Protein AF-A0A8W8KEZ7-F1 (afdb_monomer)

Secondary structure (DSSP, 8-state):
-HHHHHHHHHH-TTSHHHHHHHHHHHHHHHHHSSS---S-HHHHHHHHHHH-SSHHHHHHHHHHHHHHHHHTT-

Radius of gyration: 13.5 Å; Cα contacts (8 Å, |Δi|>4): 53; chains: 1; bounding box: 45×27×23 Å

Nearest PDB structures (foldseek):
  2gut-assembly1_A  TM=9.110E-01  e=1.787E-03  Homo sapiens
  6dmx-assembly2_G  TM=7.950E-01  e=8.471E-01  Mus musculus
  1qrv-assembly1_A  TM=3.835E-01  e=9.301E+00  Drosophila melanogaster

Foldseek 3Di:
DVVVVVVVLCVPCLHPVVLVVLLVLLVVLLVVAPDDDPDRSNVQLVVLSVVDPDSVSSVVSSVVNSVVSNVNRD

InterPro domains:
  IPR019087 Mediator of RNA polymerase II transcription subunit 15, N-terminal [PF09606] (12-74)
  IPR036529 Coactivator CBP, KIX domain superfamily [G3DSA:1.10.246.20] (6-74)

pLDDT: mean 84.26, std 13.99, range [49.69, 95.62]

Mean predicted aligned error: 6.32 Å

Solvent-accessible surface area (backbone atoms only — not comparable to full-atom values): 4182 Å² total; per-residue (Å²): 125,73,70,62,58,59,54,51,45,55,66,34,64,86,32,68,68,32,46,51,54,52,27,52,54,38,42,51,29,46,72,72,19,87,52,91,73,89,69,54,39,63,61,58,44,50,55,37,57,74,68,33,91,46,65,69,52,30,50,53,48,49,52,52,49,40,50,48,43,48,57,69,48,111

Structure (mmCIF, N/CA/C/O backbone):
data_AF-A0A8W8KEZ7-F1
#
_entry.id   AF-A0A8W8KEZ7-F1
#
loop_
_atom_site.group_PDB
_atom_site.id
_atom_site.type_symbol
_atom_site.label_atom_id
_atom_site.label_alt_id
_atom_site.label_comp_id
_atom_site.label_asym_id
_atom_site.label_entity_id
_atom_site.label_seq_id
_atom_site.pdbx_PDB_ins_code
_atom_site.Cartn_x
_atom_site.Cartn_y
_atom_site.Cartn_z
_atom_site.occupancy
_atom_site.B_iso_or_equiv
_atom_site.auth_seq_id
_atom_site.auth_comp_id
_atom_site.auth_asym_id
_atom_site.auth_atom_id
_atom_si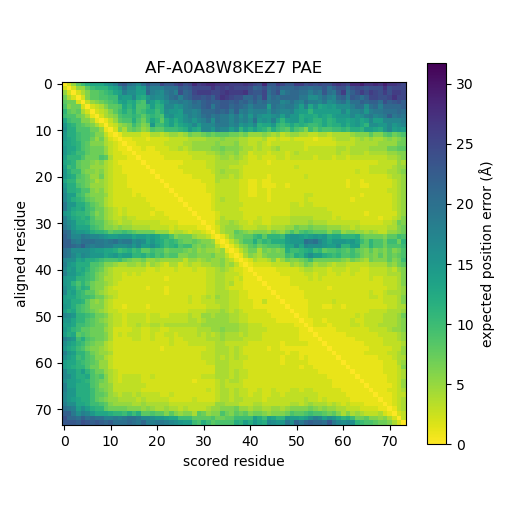te.pdbx_PDB_model_num
ATOM 1 N N . ALA A 1 1 ? -23.738 17.592 0.642 1.00 51.50 1 ALA A N 1
ATOM 2 C CA . ALA A 1 1 ? -24.011 16.142 0.771 1.00 51.50 1 ALA A CA 1
ATOM 3 C C . ALA A 1 1 ? -22.992 15.239 0.050 1.00 51.50 1 ALA A C 1
ATOM 5 O O . ALA A 1 1 ? -22.731 14.156 0.549 1.00 51.50 1 ALA A O 1
ATOM 6 N N . LEU A 1 2 ? -22.383 15.645 -1.078 1.00 55.44 2 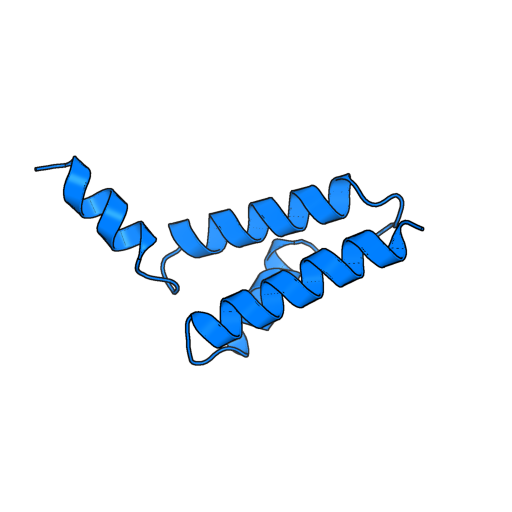LEU A N 1
ATOM 7 C CA . LEU A 1 2 ? -21.451 14.787 -1.847 1.00 55.44 2 LEU A CA 1
ATOM 8 C C . LEU A 1 2 ? -20.051 14.603 -1.218 1.00 55.44 2 LEU A C 1
ATOM 10 O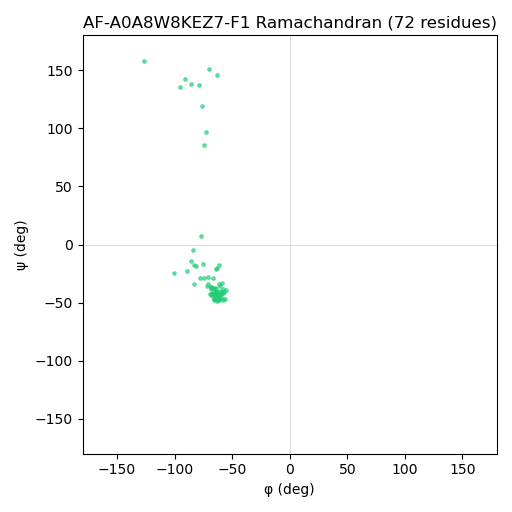 O . LEU A 1 2 ? -19.438 13.557 -1.391 1.00 55.44 2 LEU A O 1
ATOM 14 N N . GLN A 1 3 ? -19.572 15.582 -0.446 1.00 49.69 3 GLN A N 1
ATOM 15 C CA . GLN A 1 3 ? -18.217 15.587 0.134 1.00 49.69 3 GLN A CA 1
ATOM 16 C C . GLN A 1 3 ? -18.024 14.553 1.270 1.00 49.69 3 GLN A C 1
ATOM 18 O O . GLN A 1 3 ? -16.924 14.043 1.448 1.00 49.69 3 GLN A O 1
ATOM 23 N N . CYS A 1 4 ? -19.082 14.181 2.007 1.00 52.81 4 CYS A N 1
ATOM 24 C CA . CYS A 1 4 ? -18.973 13.231 3.127 1.00 52.81 4 CYS A CA 1
ATOM 25 C C . CYS A 1 4 ? -18.871 11.760 2.689 1.00 52.81 4 CYS A C 1
ATOM 27 O O . CYS A 1 4 ? -18.226 10.984 3.381 1.00 52.81 4 CYS A O 1
ATOM 29 N N . LYS A 1 5 ? -19.445 11.368 1.537 1.00 53.75 5 LYS A N 1
ATOM 30 C CA . LYS A 1 5 ? -19.346 9.976 1.042 1.00 53.75 5 LYS A CA 1
ATOM 31 C C . LYS A 1 5 ? -17.938 9.618 0.556 1.00 53.75 5 LYS A C 1
ATOM 33 O O . LYS A 1 5 ? -17.498 8.491 0.741 1.00 53.75 5 LYS A O 1
ATOM 38 N N . MET A 1 6 ? -17.226 10.583 -0.030 1.00 57.69 6 MET A N 1
ATOM 39 C CA . MET A 1 6 ? -15.860 10.374 -0.528 1.00 57.69 6 MET A CA 1
ATOM 40 C C . MET A 1 6 ? -14.857 10.148 0.614 1.00 57.69 6 MET A C 1
ATOM 42 O O . MET A 1 6 ? -13.942 9.344 0.469 1.00 57.69 6 MET A O 1
ATOM 46 N N . ALA A 1 7 ? -15.034 10.836 1.748 1.00 56.03 7 ALA A N 1
ATOM 47 C CA . ALA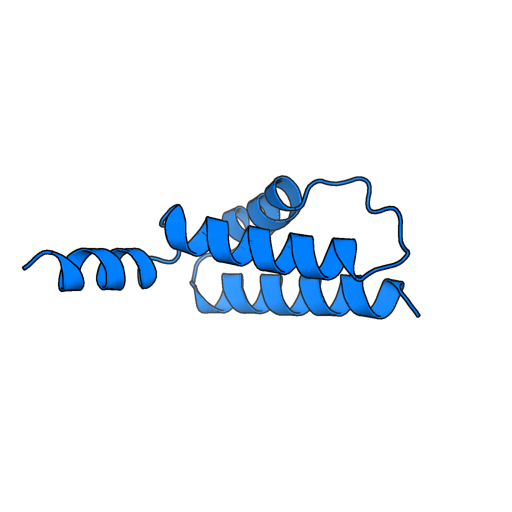 A 1 7 ? -14.186 10.672 2.930 1.00 56.03 7 ALA A CA 1
ATOM 48 C C . ALA A 1 7 ? -14.434 9.336 3.653 1.00 56.03 7 ALA A C 1
ATOM 50 O O . ALA A 1 7 ? -13.486 8.718 4.128 1.00 56.03 7 ALA A O 1
ATOM 51 N N . ASP A 1 8 ? -15.683 8.866 3.675 1.00 57.03 8 ASP A N 1
ATOM 52 C CA . ASP A 1 8 ? -16.074 7.587 4.281 1.00 57.03 8 ASP A CA 1
ATOM 53 C C . ASP A 1 8 ? -15.516 6.384 3.495 1.00 57.03 8 ASP A C 1
ATOM 55 O O . ASP A 1 8 ? -14.888 5.497 4.068 1.00 57.03 8 ASP A O 1
ATOM 59 N N . GLN A 1 9 ? -15.573 6.425 2.155 1.00 55.62 9 GLN A N 1
ATOM 60 C CA . GLN A 1 9 ? -14.881 5.445 1.298 1.00 55.62 9 GLN A CA 1
ATOM 61 C C . GLN A 1 9 ? -13.351 5.489 1.418 1.00 55.62 9 GLN A C 1
ATOM 63 O O . GLN A 1 9 ? -12.675 4.529 1.055 1.00 55.62 9 GLN A O 1
ATOM 68 N N . LEU A 1 10 ? -12.798 6.609 1.886 1.00 59.06 10 LEU A N 1
ATOM 69 C CA . LEU A 1 10 ? -11.378 6.754 2.193 1.00 59.06 10 LEU A CA 1
ATOM 70 C C . LEU A 1 10 ? -11.009 6.193 3.571 1.00 59.06 10 LEU A C 1
ATOM 72 O O . LEU A 1 10 ? -9.831 5.940 3.807 1.00 59.06 10 LEU A O 1
ATOM 76 N N . MET A 1 11 ? -11.983 6.000 4.461 1.00 71.00 11 MET A N 1
ATOM 77 C CA . MET A 1 11 ? -11.804 5.314 5.742 1.00 71.00 11 MET A CA 1
ATOM 78 C C . MET A 1 11 ? -12.031 3.801 5.632 1.00 71.00 11 MET A C 1
ATOM 80 O O . MET A 1 11 ? -11.475 3.052 6.436 1.00 71.00 11 MET A O 1
ATOM 84 N N . ASP A 1 12 ? -12.782 3.331 4.629 1.00 87.75 12 ASP A N 1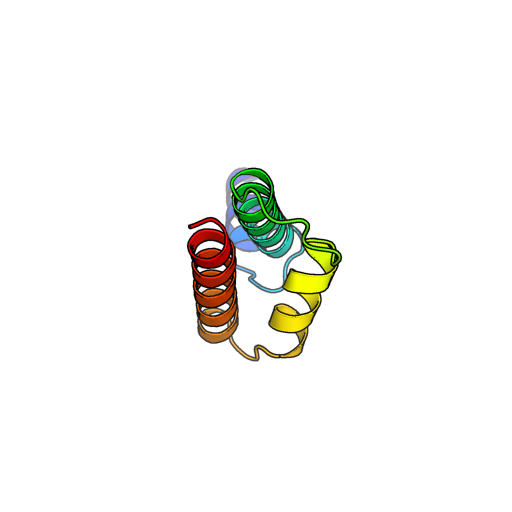
ATOM 85 C CA . ASP A 1 12 ? -12.872 1.902 4.327 1.00 87.75 12 ASP A CA 1
ATOM 86 C C . ASP A 1 12 ? -11.572 1.400 3.684 1.00 87.75 12 ASP A C 1
ATOM 88 O O . ASP A 1 12 ? -11.347 1.499 2.476 1.00 87.75 12 ASP A O 1
ATOM 92 N N . TRP A 1 13 ? -10.708 0.821 4.513 1.00 88.31 13 TRP A N 1
ATOM 93 C CA . TRP A 1 13 ? -9.424 0.266 4.093 1.00 88.31 13 TRP A CA 1
ATOM 94 C C . TRP A 1 13 ? -9.546 -0.904 3.109 1.00 88.31 13 TRP A C 1
ATOM 96 O O . TRP A 1 13 ? -8.581 -1.208 2.404 1.00 88.31 13 TRP A O 1
ATOM 106 N N . ARG A 1 14 ? -10.715 -1.563 3.045 1.00 89.62 14 ARG A N 1
ATOM 107 C CA . ARG A 1 14 ? -10.996 -2.598 2.039 1.00 89.62 14 ARG A CA 1
ATOM 108 C C . ARG A 1 14 ? -11.517 -2.015 0.732 1.00 89.62 14 ARG A C 1
ATOM 110 O O . ARG A 1 14 ? -11.520 -2.717 -0.281 1.00 89.62 14 ARG A O 1
ATOM 117 N N . GLY A 1 15 ? -11.921 -0.749 0.747 1.00 91.19 15 GLY A N 1
ATOM 118 C CA . GLY A 1 15 ? -12.393 -0.022 -0.414 1.00 91.19 15 GLY A CA 1
ATOM 119 C C . GLY A 1 15 ? -11.313 0.126 -1.484 1.00 91.19 15 GLY A C 1
ATOM 120 O O . GLY A 1 15 ? -10.126 0.309 -1.206 1.00 91.19 15 GLY A O 1
ATOM 121 N N . GLU A 1 16 ? -11.745 0.096 -2.743 1.00 89.19 16 GLU A N 1
ATOM 122 C CA . GLU A 1 16 ? -10.862 0.209 -3.907 1.00 89.19 16 GLU A CA 1
ATOM 123 C C . GLU A 1 16 ? -10.046 1.509 -3.899 1.00 89.19 16 GLU A C 1
ATOM 125 O O . GLU A 1 16 ? -8.859 1.498 -4.216 1.00 89.19 16 GLU A O 1
ATOM 130 N N . LEU A 1 17 ? -10.644 2.623 -3.464 1.00 88.69 17 LEU A N 1
ATOM 131 C CA . LEU A 1 17 ? -9.969 3.923 -3.404 1.00 88.69 17 LEU A CA 1
ATOM 132 C C . LEU A 1 17 ? -8.797 3.930 -2.417 1.00 88.69 17 LEU A C 1
ATOM 134 O O . LEU A 1 17 ? -7.735 4.471 -2.729 1.00 88.69 17 LEU A O 1
ATOM 138 N N . PHE A 1 18 ? -8.968 3.331 -1.235 1.00 90.31 18 PHE A N 1
ATOM 139 C CA . PHE A 1 18 ? -7.895 3.238 -0.248 1.00 90.31 18 PHE A CA 1
ATOM 140 C C . PHE A 1 18 ? -6.759 2.352 -0.761 1.00 90.31 18 PHE A C 1
ATOM 142 O O . PHE A 1 18 ? -5.590 2.741 -0.732 1.00 90.31 18 PHE A O 1
ATOM 149 N N . ARG A 1 19 ? -7.111 1.186 -1.307 1.00 93.44 19 ARG A N 1
ATOM 150 C CA . ARG A 1 19 ? -6.151 0.234 -1.874 1.00 93.44 19 ARG A CA 1
ATOM 151 C C . ARG A 1 19 ? -5.382 0.824 -3.052 1.00 93.44 19 ARG A C 1
ATOM 153 O O . ARG A 1 19 ? -4.160 0.730 -3.085 1.00 93.44 19 ARG A O 1
ATOM 160 N N . SER A 1 20 ? -6.064 1.526 -3.956 1.00 93.00 20 SER A N 1
ATOM 161 C CA . SER A 1 20 ? -5.450 2.228 -5.089 1.00 93.00 20 SER A CA 1
ATOM 162 C C . SER A 1 20 ? -4.392 3.241 -4.633 1.00 93.00 20 SER A C 1
ATOM 164 O O . SER A 1 20 ? -3.298 3.284 -5.197 1.00 93.00 20 SER A O 1
ATOM 166 N N . LYS A 1 21 ? -4.643 3.988 -3.546 1.00 92.31 21 LYS A N 1
ATOM 167 C CA . LYS A 1 21 ? -3.634 4.889 -2.961 1.00 92.31 21 LYS A CA 1
ATOM 168 C C . LYS A 1 21 ? -2.410 4.147 -2.426 1.00 92.31 21 LYS A C 1
ATOM 170 O O . LYS A 1 21 ? -1.296 4.651 -2.553 1.00 92.31 21 LYS A O 1
ATOM 175 N N . VAL A 1 22 ? -2.586 2.968 -1.830 1.00 94.12 22 VAL A N 1
ATOM 176 C CA . VAL A 1 22 ? -1.453 2.146 -1.374 1.00 94.12 22 VAL A CA 1
ATOM 177 C C . VAL A 1 22 ? -0.653 1.612 -2.560 1.00 94.12 22 VAL A C 1
ATOM 179 O O . VAL A 1 22 ? 0.570 1.731 -2.555 1.00 94.12 22 VAL A O 1
ATOM 182 N N . VAL A 1 23 ? -1.323 1.116 -3.605 1.00 95.12 23 VAL A N 1
ATOM 183 C CA . VAL A 1 23 ? -0.669 0.692 -4.855 1.00 95.12 23 VAL A CA 1
ATOM 184 C C . VAL A 1 23 ? 0.157 1.832 -5.448 1.00 95.12 23 VAL A C 1
ATOM 186 O O . VAL A 1 23 ? 1.323 1.621 -5.771 1.00 95.12 23 VAL A O 1
ATOM 189 N N . ALA A 1 24 ? -0.398 3.046 -5.525 1.00 94.56 24 ALA A N 1
ATOM 190 C CA . ALA A 1 24 ? 0.311 4.215 -6.044 1.00 94.56 24 ALA A CA 1
ATOM 191 C C . ALA A 1 24 ? 1.586 4.541 -5.242 1.00 94.56 24 ALA A C 1
ATOM 193 O O . ALA A 1 24 ? 2.620 4.852 -5.832 1.00 94.56 24 ALA A O 1
ATOM 194 N N . GLN A 1 25 ? 1.550 4.414 -3.909 1.00 93.56 25 GLN A N 1
ATOM 195 C CA . GLN A 1 25 ? 2.738 4.606 -3.067 1.00 93.56 25 GLN A CA 1
ATOM 196 C C . GLN A 1 25 ? 3.793 3.508 -3.267 1.00 93.56 25 GLN A C 1
ATOM 198 O O . GLN A 1 25 ? 4.991 3.799 -3.243 1.00 93.56 25 GLN A O 1
ATOM 203 N N . ILE A 1 26 ? 3.372 2.258 -3.487 1.00 93.44 26 ILE A N 1
ATOM 204 C CA . ILE A 1 26 ? 4.288 1.163 -3.837 1.00 93.44 26 ILE A CA 1
ATOM 205 C C . ILE A 1 26 ? 4.926 1.445 -5.201 1.00 93.44 26 ILE A C 1
ATOM 207 O O . ILE A 1 26 ? 6.145 1.379 -5.316 1.00 93.44 26 ILE A O 1
ATOM 211 N N . GLU A 1 27 ? 4.143 1.831 -6.212 1.00 92.50 27 GLU A N 1
ATOM 212 C CA . GLU A 1 27 ? 4.676 2.193 -7.530 1.00 92.50 27 GLU A CA 1
ATOM 213 C C . GLU A 1 27 ? 5.688 3.331 -7.465 1.00 92.50 27 GLU A C 1
ATOM 215 O O . GLU A 1 27 ? 6.705 3.286 -8.151 1.00 92.50 27 GLU A O 1
ATOM 220 N N . GLU A 1 28 ? 5.427 4.355 -6.656 1.00 91.50 28 GLU A N 1
ATOM 221 C CA . GLU A 1 28 ? 6.359 5.463 -6.482 1.00 91.50 28 GLU A CA 1
ATOM 222 C C . GLU A 1 28 ? 7.675 5.000 -5.850 1.00 91.50 28 GLU A C 1
ATOM 224 O O . GLU A 1 28 ? 8.747 5.380 -6.320 1.00 91.50 28 GLU A O 1
ATOM 229 N N . ALA A 1 29 ? 7.611 4.114 -4.852 1.00 90.94 29 ALA A N 1
ATOM 230 C CA . ALA A 1 29 ? 8.801 3.508 -4.264 1.00 90.94 29 ALA A CA 1
ATOM 231 C C . ALA A 1 29 ? 9.582 2.666 -5.285 1.00 90.94 29 ALA A C 1
ATOM 233 O O . ALA A 1 29 ? 10.802 2.791 -5.360 1.00 90.94 29 ALA A O 1
ATOM 234 N N . VAL A 1 30 ? 8.889 1.861 -6.100 1.00 89.50 30 VAL A N 1
ATOM 235 C CA . VAL A 1 30 ? 9.498 1.047 -7.165 1.00 89.50 30 VAL A CA 1
ATOM 236 C C . VAL A 1 30 ? 10.159 1.939 -8.215 1.00 89.50 30 VAL A C 1
ATOM 238 O O . VAL A 1 30 ? 11.321 1.715 -8.535 1.00 89.50 30 VAL A O 1
ATOM 241 N N . ARG A 1 31 ? 9.465 2.977 -8.707 1.00 88.44 31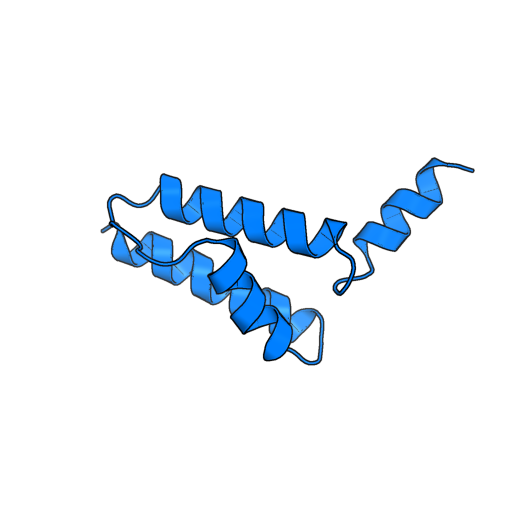 ARG A N 1
ATOM 242 C CA . ARG A 1 31 ? 10.003 3.950 -9.680 1.00 88.44 31 ARG A CA 1
ATOM 243 C C . ARG A 1 31 ? 11.215 4.704 -9.143 1.00 88.44 31 ARG A C 1
ATOM 245 O O . ARG A 1 31 ? 12.116 5.024 -9.908 1.00 88.44 31 ARG A O 1
ATOM 252 N N . SER A 1 32 ? 11.219 5.007 -7.846 1.00 86.12 32 SER A N 1
ATOM 253 C CA . SER A 1 32 ? 12.357 5.638 -7.177 1.00 86.12 32 SER A CA 1
ATOM 254 C C . SER A 1 32 ? 13.509 4.664 -6.921 1.00 86.12 32 SER A C 1
ATOM 256 O O . SER A 1 32 ? 14.610 5.123 -6.619 1.00 86.12 32 SER A O 1
ATOM 258 N N . SER A 1 33 ? 13.273 3.352 -6.998 1.00 81.88 33 SER A N 1
ATOM 259 C CA . SER A 1 33 ? 14.319 2.346 -6.856 1.00 81.88 33 SER A CA 1
ATOM 260 C C . SER A 1 33 ? 14.998 2.093 -8.203 1.00 81.88 33 SER A C 1
ATOM 262 O O . SER A 1 33 ? 14.334 1.959 -9.227 1.00 81.88 33 SER A O 1
ATOM 264 N N . ALA A 1 34 ? 16.323 1.956 -8.214 1.00 70.88 34 ALA A N 1
ATOM 265 C CA . ALA A 1 34 ? 17.065 1.540 -9.411 1.00 70.88 34 ALA A CA 1
ATOM 266 C C . ALA A 1 34 ? 16.952 0.022 -9.689 1.00 70.88 34 ALA A C 1
ATOM 268 O O . ALA A 1 34 ? 17.644 -0.514 -10.555 1.00 70.88 34 ALA A O 1
ATOM 269 N N . THR A 1 35 ? 16.108 -0.691 -8.933 1.00 69.88 35 THR A N 1
ATOM 270 C CA . THR A 1 35 ? 16.012 -2.151 -8.973 1.00 69.88 35 THR A CA 1
ATOM 271 C C . THR A 1 35 ? 14.903 -2.629 -9.898 1.00 69.88 35 THR A C 1
ATOM 273 O O . THR A 1 35 ? 13.775 -2.141 -9.855 1.00 69.88 35 THR A O 1
ATOM 276 N N . HIS A 1 36 ? 15.206 -3.638 -10.716 1.00 69.00 36 HIS A N 1
ATOM 277 C CA . HIS A 1 36 ? 14.210 -4.307 -11.547 1.00 69.00 36 HIS A CA 1
ATOM 278 C C . HIS A 1 36 ? 13.332 -5.223 -10.687 1.00 69.00 36 HIS A C 1
ATOM 280 O O . HIS A 1 36 ? 13.591 -6.418 -10.543 1.00 69.00 36 HIS A O 1
ATOM 286 N N . ILE A 1 37 ? 12.278 -4.655 -10.104 1.00 78.31 37 ILE A N 1
ATOM 287 C CA . ILE A 1 37 ? 11.234 -5.422 -9.424 1.00 78.31 37 ILE A CA 1
ATOM 288 C C . ILE A 1 37 ? 10.344 -6.065 -10.493 1.00 78.31 37 ILE A C 1
ATOM 290 O O . ILE A 1 37 ? 9.737 -5.381 -11.312 1.00 78.31 37 ILE A O 1
ATOM 294 N N . THR A 1 38 ? 10.285 -7.398 -10.503 1.00 77.50 38 THR A N 1
ATOM 295 C CA . THR A 1 38 ? 9.553 -8.183 -11.515 1.00 77.50 38 THR A CA 1
ATOM 296 C C . THR A 1 38 ? 8.058 -8.321 -11.233 1.00 77.50 38 THR A C 1
ATOM 298 O O . THR A 1 38 ? 7.303 -8.670 -12.136 1.00 77.50 38 THR A O 1
ATOM 301 N N . LYS A 1 39 ? 7.621 -8.070 -9.993 1.00 83.06 39 LYS A N 1
ATOM 302 C CA . LYS A 1 39 ? 6.205 -8.100 -9.603 1.00 83.06 39 LYS A CA 1
ATOM 303 C C . LYS A 1 39 ? 5.571 -6.723 -9.746 1.00 83.06 39 LYS A C 1
ATOM 305 O O . LYS A 1 39 ? 6.191 -5.724 -9.391 1.00 83.06 39 LYS A O 1
ATOM 310 N N . SER A 1 40 ? 4.319 -6.677 -10.189 1.00 89.44 40 SER A N 1
ATOM 311 C CA . SER A 1 40 ? 3.573 -5.419 -10.240 1.00 89.44 40 SER A CA 1
ATOM 312 C C . SER A 1 40 ? 3.212 -4.919 -8.836 1.00 89.44 40 SER A C 1
ATOM 314 O O . SER A 1 40 ? 3.000 -5.702 -7.904 1.00 89.44 40 SER A O 1
ATOM 316 N N . SER A 1 41 ? 3.090 -3.601 -8.678 1.00 90.62 41 SER A N 1
ATOM 317 C CA . SER A 1 41 ? 2.673 -2.976 -7.415 1.00 90.62 41 SER A CA 1
ATOM 318 C C . SER A 1 41 ? 1.292 -3.447 -6.955 1.00 90.62 41 SER A C 1
ATOM 320 O O . SER A 1 41 ? 1.064 -3.598 -5.757 1.00 90.62 41 SER A O 1
ATOM 322 N N . SER A 1 42 ? 0.392 -3.743 -7.897 1.00 92.06 42 SER A N 1
ATOM 323 C CA . SER A 1 42 ? -0.932 -4.309 -7.619 1.00 92.06 42 SER A CA 1
ATOM 324 C C . SER A 1 42 ? -0.854 -5.731 -7.060 1.00 92.06 42 SER A C 1
ATOM 326 O O . SER A 1 42 ? -1.550 -6.044 -6.101 1.00 92.06 42 SER A O 1
ATOM 328 N N . GLU A 1 43 ? 0.011 -6.594 -7.600 1.00 93.19 43 GLU A N 1
ATOM 329 C CA . GLU A 1 43 ? 0.233 -7.934 -7.032 1.00 93.19 43 GLU A CA 1
ATOM 330 C C . GLU A 1 43 ? 0.875 -7.862 -5.646 1.00 93.19 43 GLU A C 1
ATOM 332 O O . GLU A 1 43 ? 0.552 -8.646 -4.750 1.00 93.19 43 GLU A O 1
ATOM 337 N N . MET A 1 44 ? 1.788 -6.908 -5.464 1.00 93.00 44 MET A N 1
ATOM 338 C CA . MET A 1 44 ? 2.482 -6.707 -4.202 1.00 93.00 44 MET A CA 1
ATOM 339 C C . MET A 1 44 ? 1.522 -6.227 -3.106 1.00 93.00 44 MET A C 1
ATOM 341 O O . MET A 1 44 ? 1.563 -6.749 -1.992 1.00 93.00 44 MET A O 1
ATOM 345 N N . GLU A 1 45 ? 0.614 -5.303 -3.431 1.00 95.19 45 GLU A N 1
ATOM 346 C CA . GLU A 1 45 ? -0.477 -4.879 -2.550 1.00 95.19 45 GLU A CA 1
ATOM 347 C C . GLU A 1 45 ? -1.465 -6.014 -2.266 1.00 95.19 45 GLU A C 1
ATOM 349 O O . GLU A 1 45 ? -1.802 -6.248 -1.105 1.00 95.19 45 GL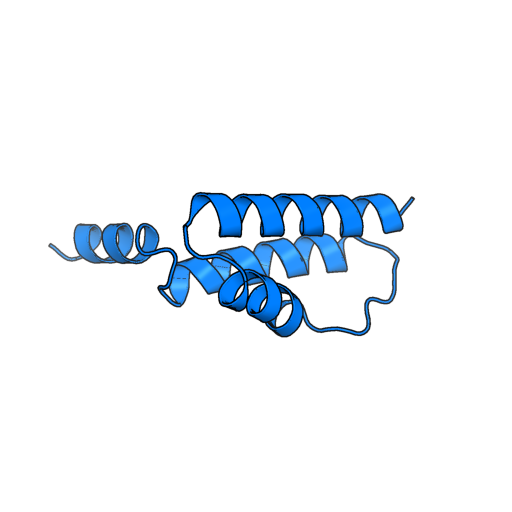U A O 1
ATOM 354 N N . MET A 1 46 ? -1.867 -6.773 -3.290 1.00 95.06 46 MET A N 1
ATOM 355 C CA . MET A 1 46 ? -2.829 -7.871 -3.164 1.00 95.06 46 MET A CA 1
ATOM 356 C C . MET A 1 46 ? -2.384 -8.898 -2.114 1.00 95.06 46 MET A C 1
ATOM 358 O O . MET A 1 46 ? -3.200 -9.389 -1.334 1.00 95.06 46 MET A O 1
ATOM 362 N N . TYR A 1 47 ? -1.085 -9.202 -2.051 1.00 94.00 47 TYR A N 1
ATOM 363 C CA . TYR A 1 47 ? -0.534 -10.087 -1.025 1.00 94.00 47 TYR A CA 1
ATOM 364 C C . TYR A 1 47 ? -0.698 -9.522 0.397 1.00 94.00 47 TYR A C 1
ATOM 366 O O . TYR A 1 47 ? -1.017 -10.264 1.327 1.00 94.00 47 TYR A O 1
ATOM 374 N N . MET A 1 48 ? -0.504 -8.214 0.582 1.00 94.50 48 MET A N 1
ATOM 375 C CA . MET A 1 48 ? -0.702 -7.556 1.879 1.00 94.50 48 MET A CA 1
ATOM 376 C C . MET A 1 48 ? -2.178 -7.527 2.258 1.00 94.50 48 MET A C 1
ATOM 378 O O . MET A 1 48 ? -2.517 -7.815 3.403 1.00 94.50 48 MET A O 1
ATOM 382 N N . PHE A 1 49 ? -3.043 -7.227 1.288 1.00 94.31 49 PHE A N 1
ATOM 383 C CA . PHE A 1 49 ? -4.487 -7.179 1.464 1.00 94.31 49 PHE A CA 1
ATOM 384 C C . PHE A 1 49 ? -5.056 -8.536 1.887 1.00 94.31 49 PHE A C 1
ATOM 386 O O . PHE A 1 49 ? -5.817 -8.607 2.845 1.00 94.31 49 PHE A O 1
ATOM 393 N N . GLN A 1 50 ? -4.642 -9.627 1.232 1.00 95.62 50 GLN A N 1
ATOM 394 C CA . GLN A 1 50 ? -5.076 -10.980 1.606 1.00 95.62 50 GLN A CA 1
ATOM 395 C C . GLN A 1 50 ? -4.556 -11.418 2.980 1.00 95.62 50 GLN A C 1
ATOM 397 O O . GLN A 1 50 ? -5.185 -12.234 3.653 1.00 95.62 50 GLN A O 1
ATOM 402 N N . LYS A 1 51 ? -3.393 -10.906 3.395 1.00 94.38 51 LYS A N 1
ATOM 403 C CA . LYS A 1 51 ? -2.756 -11.279 4.659 1.00 94.38 51 LYS A CA 1
ATOM 404 C C . LYS A 1 51 ? -3.302 -10.506 5.860 1.00 94.38 51 LYS A C 1
ATOM 406 O O . LYS A 1 51 ? -3.342 -11.061 6.957 1.00 94.38 51 LYS A O 1
ATOM 411 N N . ALA A 1 52 ? -3.673 -9.245 5.669 1.00 95.12 52 ALA A N 1
ATOM 412 C CA . ALA A 1 52 ? -4.113 -8.364 6.739 1.00 95.12 52 ALA A CA 1
ATOM 413 C C . ALA A 1 52 ? -5.567 -8.627 7.141 1.00 95.12 52 ALA A C 1
ATOM 415 O O . ALA A 1 52 ? -6.458 -8.775 6.304 1.00 95.12 52 ALA A O 1
ATOM 416 N N . LYS A 1 53 ? -5.825 -8.635 8.447 1.00 93.19 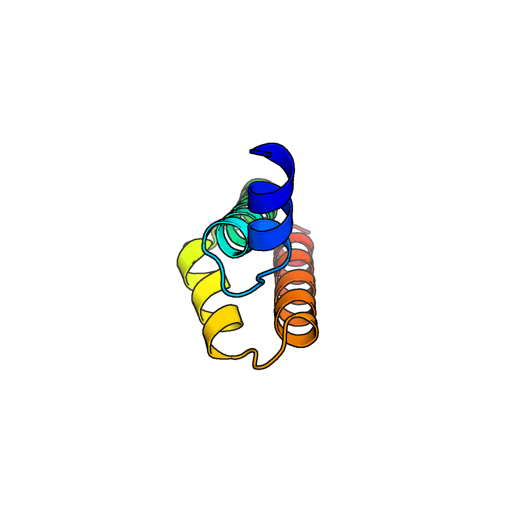53 LYS A N 1
ATOM 417 C CA . LYS A 1 53 ? -7.181 -8.732 9.003 1.00 93.19 53 LYS A CA 1
ATOM 418 C C . LYS A 1 53 ? -7.712 -7.372 9.438 1.00 93.19 53 LYS A C 1
ATOM 420 O O . LYS A 1 53 ? -8.931 -7.186 9.457 1.00 93.19 53 LYS A O 1
ATOM 425 N N . THR A 1 54 ? -6.811 -6.442 9.747 1.00 93.00 54 THR A N 1
ATOM 426 C CA . THR A 1 54 ? -7.116 -5.086 10.215 1.00 93.00 54 THR A CA 1
ATOM 427 C C . THR A 1 54 ? -6.397 -4.031 9.356 1.00 93.00 54 THR A C 1
ATOM 429 O O . THR A 1 54 ? -5.391 -4.348 8.707 1.00 93.00 54 THR A O 1
ATOM 432 N N . PRO A 1 55 ? -6.884 -2.774 9.327 1.00 90.81 55 PRO A N 1
ATOM 433 C CA . PRO A 1 55 ? -6.222 -1.697 8.590 1.00 90.81 55 PRO A CA 1
ATOM 434 C C . PRO A 1 55 ? -4.806 -1.421 9.101 1.00 90.81 55 PRO A C 1
ATOM 436 O O . PRO A 1 55 ? -3.919 -1.107 8.310 1.00 90.81 55 PRO A O 1
ATOM 439 N N . GLU A 1 56 ? -4.571 -1.567 10.405 1.00 92.81 56 GLU A N 1
ATOM 440 C CA . GLU A 1 56 ? -3.259 -1.353 11.017 1.00 92.81 56 GLU A CA 1
ATOM 441 C C . GLU A 1 56 ? -2.244 -2.384 10.518 1.00 92.81 56 GLU A C 1
ATOM 443 O O . GLU A 1 56 ? -1.127 -2.018 10.153 1.00 92.81 56 GLU A O 1
ATOM 448 N N . GLU A 1 57 ? -2.632 -3.662 10.435 1.00 94.75 57 GLU A N 1
ATOM 449 C CA . GLU A 1 57 ? -1.780 -4.717 9.875 1.00 94.75 57 GLU A CA 1
ATOM 450 C C . GLU A 1 57 ? -1.466 -4.457 8.400 1.00 94.75 57 GLU A C 1
ATOM 452 O O . GLU A 1 57 ? -0.321 -4.602 7.966 1.00 94.75 57 GLU A O 1
ATOM 457 N N . TYR A 1 58 ? -2.475 -4.048 7.630 1.00 95.12 58 TYR A N 1
ATOM 458 C CA . TYR A 1 58 ? -2.322 -3.737 6.215 1.00 95.12 58 TYR A CA 1
ATOM 459 C C . TYR A 1 58 ? -1.340 -2.577 5.994 1.00 95.12 58 TYR A C 1
ATOM 461 O O . TYR A 1 58 ? -0.395 -2.701 5.212 1.00 95.12 58 TYR A O 1
ATOM 469 N N . LEU A 1 59 ? -1.495 -1.485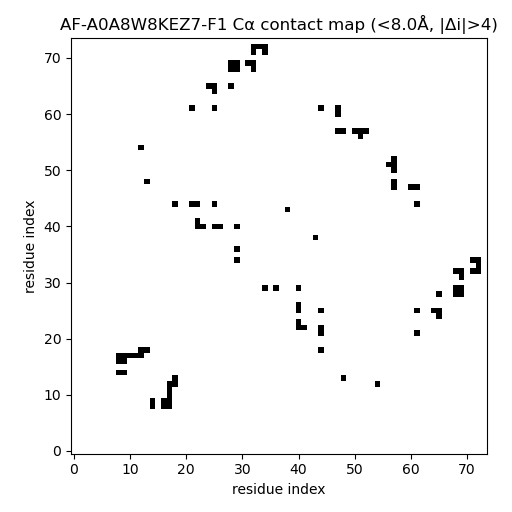 6.747 1.00 93.31 59 LEU A N 1
ATOM 470 C CA . LEU A 1 59 ? -0.596 -0.333 6.692 1.00 93.31 59 LEU A CA 1
ATOM 471 C C . LEU A 1 59 ? 0.818 -0.668 7.177 1.00 93.31 59 LEU A C 1
ATOM 473 O O . LEU A 1 59 ? 1.787 -0.212 6.571 1.00 93.31 59 LEU A O 1
ATOM 477 N N . ALA A 1 60 ? 0.963 -1.493 8.216 1.00 94.94 60 ALA A N 1
ATOM 478 C CA . ALA A 1 60 ? 2.270 -1.944 8.689 1.00 94.94 60 ALA A CA 1
ATOM 479 C C . ALA A 1 60 ? 3.002 -2.791 7.630 1.00 94.94 60 ALA A C 1
ATOM 481 O O . ALA A 1 60 ? 4.204 -2.615 7.408 1.00 94.94 60 ALA A O 1
ATOM 482 N N . LEU A 1 61 ? 2.283 -3.682 6.936 1.00 95.62 61 LEU A N 1
ATOM 483 C CA . LEU A 1 61 ? 2.827 -4.465 5.824 1.00 95.62 61 LEU A CA 1
ATOM 484 C C . LEU A 1 61 ? 3.234 -3.569 4.647 1.00 95.62 61 LEU A C 1
ATOM 486 O O . LEU A 1 61 ? 4.329 -3.757 4.108 1.00 95.62 61 LEU A O 1
ATOM 490 N N . ALA A 1 62 ? 2.399 -2.588 4.295 1.00 94.31 62 ALA A N 1
ATOM 491 C CA . ALA A 1 62 ? 2.680 -1.620 3.237 1.00 94.31 62 ALA A CA 1
ATOM 492 C C . ALA A 1 62 ? 3.909 -0.764 3.555 1.00 94.31 62 ALA A C 1
ATOM 494 O O . ALA A 1 62 ? 4.820 -0.668 2.733 1.00 94.31 62 ALA A O 1
ATOM 495 N N . ALA A 1 63 ? 3.989 -0.215 4.769 1.00 95.06 63 ALA A N 1
ATOM 496 C CA . ALA A 1 63 ? 5.133 0.570 5.220 1.00 95.06 63 ALA A CA 1
ATOM 497 C C . ALA A 1 63 ? 6.431 -0.245 5.152 1.00 95.06 63 ALA A C 1
ATOM 499 O O . ALA A 1 63 ? 7.417 0.208 4.571 1.00 95.06 63 ALA A O 1
ATOM 500 N N . ARG A 1 64 ? 6.418 -1.481 5.670 1.00 94.25 64 ARG A N 1
ATOM 501 C CA . ARG A 1 64 ? 7.580 -2.376 5.613 1.00 94.25 64 ARG A CA 1
ATOM 502 C C . ARG A 1 64 ? 8.002 -2.685 4.176 1.00 94.25 64 ARG A C 1
ATOM 504 O O . ARG A 1 64 ? 9.195 -2.720 3.897 1.00 94.25 64 ARG A O 1
ATOM 511 N N . MET A 1 65 ? 7.049 -2.902 3.270 1.00 92.94 65 MET A N 1
ATOM 512 C CA . MET A 1 65 ? 7.356 -3.164 1.862 1.00 92.94 65 MET A CA 1
ATOM 513 C C . MET A 1 65 ? 7.990 -1.950 1.184 1.00 92.94 65 MET A C 1
ATOM 515 O O . MET A 1 65 ? 9.018 -2.081 0.530 1.00 92.94 65 MET A O 1
ATOM 519 N N . ILE A 1 66 ? 7.400 -0.768 1.362 1.00 92.44 66 ILE A N 1
ATOM 520 C CA . ILE A 1 66 ? 7.905 0.480 0.780 1.00 92.44 66 ILE A CA 1
ATOM 521 C C . ILE A 1 66 ? 9.328 0.763 1.270 1.00 92.44 66 ILE A C 1
ATOM 523 O O . ILE A 1 66 ? 10.185 1.144 0.475 1.00 92.44 66 ILE A O 1
ATOM 527 N N . LEU A 1 67 ? 9.595 0.557 2.564 1.00 91.75 67 LEU A N 1
ATOM 528 C CA . LEU A 1 67 ? 10.940 0.690 3.126 1.00 91.75 67 LEU A CA 1
ATOM 529 C C . LEU A 1 67 ? 11.912 -0.309 2.495 1.00 91.75 67 LEU A C 1
ATOM 531 O O . LEU A 1 67 ? 12.978 0.099 2.050 1.00 91.75 67 LEU A O 1
ATOM 535 N N . HIS A 1 68 ? 11.516 -1.577 2.373 1.00 90.81 68 HIS A N 1
ATOM 536 C CA . HIS A 1 68 ? 12.353 -2.610 1.764 1.00 90.81 68 HIS A CA 1
ATOM 537 C C . HIS A 1 68 ? 12.730 -2.276 0.314 1.00 90.81 68 HIS A C 1
ATOM 539 O O . HIS A 1 68 ? 13.899 -2.339 -0.049 1.00 90.81 68 HIS A O 1
ATOM 545 N N . ILE A 1 69 ? 11.760 -1.837 -0.495 1.00 89.12 69 ILE A N 1
ATOM 546 C CA . ILE A 1 69 ? 11.987 -1.414 -1.886 1.00 89.12 69 ILE A CA 1
ATOM 547 C C . ILE A 1 69 ? 12.994 -0.257 -1.954 1.00 89.12 69 ILE A C 1
ATOM 549 O O . ILE A 1 69 ? 13.883 -0.247 -2.804 1.00 89.12 69 ILE A O 1
ATOM 553 N N . LYS A 1 70 ? 12.880 0.716 -1.043 1.00 85.44 70 LYS A N 1
ATOM 554 C CA . LYS A 1 70 ? 13.803 1.856 -0.973 1.00 85.44 70 LYS A CA 1
ATOM 555 C C . LYS A 1 70 ? 15.208 1.443 -0.533 1.00 85.44 70 LYS A C 1
ATOM 557 O O . LYS A 1 70 ? 16.180 1.976 -1.058 1.00 85.44 70 LYS A O 1
ATOM 562 N N . GLU A 1 71 ? 15.327 0.509 0.409 1.00 84.69 71 GLU A N 1
ATOM 563 C CA . GLU A 1 71 ? 16.618 -0.018 0.869 1.00 84.69 71 GLU A CA 1
ATOM 564 C C . GLU A 1 71 ? 17.337 -0.823 -0.212 1.00 84.69 71 GLU A C 1
ATOM 566 O O . GLU A 1 71 ? 18.548 -0.687 -0.347 1.00 84.69 71 GLU A O 1
ATOM 571 N N . MET A 1 72 ? 16.604 -1.587 -1.028 1.00 79.25 72 MET A N 1
ATOM 572 C CA . MET A 1 72 ? 17.170 -2.327 -2.163 1.00 79.25 72 MET A CA 1
ATOM 573 C C . MET A 1 72 ? 17.811 -1.420 -3.227 1.00 79.25 72 MET A C 1
ATOM 575 O O . MET A 1 72 ? 18.586 -1.901 -4.046 1.00 79.25 72 MET A O 1
ATOM 579 N N . SER A 1 73 ? 17.490 -0.122 -3.234 1.00 65.56 73 SER A N 1
ATOM 580 C CA . SER A 1 73 ? 18.058 0.855 -4.167 1.00 65.56 73 SER A CA 1
ATOM 581 C C . SER A 1 73 ? 19.412 1.445 -3.738 1.00 65.56 73 SER A C 1
ATOM 583 O O . SER A 1 73 ? 19.951 2.258 -4.492 1.00 65.56 73 SER A O 1
ATOM 585 N N . LYS A 1 74 ? 19.929 1.116 -2.547 1.00 55.78 74 LYS A N 1
ATOM 586 C CA . LYS A 1 74 ? 21.276 1.509 -2.094 1.00 55.78 74 LYS A CA 1
ATOM 587 C C . LYS A 1 74 ? 22.303 0.434 -2.421 1.00 55.78 74 LYS A C 1
ATOM 589 O O . LYS A 1 74 ? 23.445 0.837 -2.727 1.00 55.78 74 LYS A O 1
#

Organism: Magallana gigas (NCBI:txid29159)

Sequence (74 aa):
ALQCKMADQLMDWRGELFRSKVVAQIEEAVRSSATHITKSSSEMEMYMFQKAKTPEEYLALAARMILHIKEMSK